Protein AF-A0A955Y899-F1 (afdb_monomer_lite)

Radius of gyration: 13.37 Å; chains: 1; bounding box: 32×28×33 Å

Structure (mmCIF, N/CA/C/O backbone):
data_AF-A0A955Y899-F1
#
_entry.id   AF-A0A955Y899-F1
#
loop_
_atom_site.group_PDB
_atom_site.id
_atom_site.type_symbol
_atom_site.label_atom_id
_atom_site.label_alt_id
_atom_site.label_comp_id
_atom_site.label_asym_id
_atom_site.label_entity_id
_atom_site.label_seq_id
_atom_site.pdbx_PDB_ins_code
_atom_site.Cartn_x
_atom_site.Cartn_y
_atom_site.Cartn_z
_atom_site.occupancy
_atom_site.B_iso_or_equiv
_atom_site.auth_seq_id
_atom_site.auth_comp_id
_atom_site.auth_asym_id
_atom_site.auth_atom_id
_atom_site.pdbx_PDB_model_num
ATOM 1 N N . MET A 1 1 ? 5.860 18.295 -0.206 1.00 38.41 1 MET A N 1
ATOM 2 C CA . MET A 1 1 ? 6.178 16.861 -0.050 1.00 38.41 1 MET A CA 1
ATOM 3 C C . MET A 1 1 ? 5.385 16.404 1.165 1.00 38.41 1 MET A C 1
ATOM 5 O O . MET A 1 1 ? 5.637 16.931 2.235 1.00 38.41 1 MET A O 1
ATOM 9 N N . VAL A 1 2 ? 4.326 15.608 0.997 1.00 43.00 2 VAL A N 1
ATOM 10 C CA . VAL A 1 2 ? 3.515 15.134 2.135 1.00 43.00 2 VAL A CA 1
ATOM 11 C C . VAL A 1 2 ? 4.145 13.825 2.593 1.00 43.00 2 VAL A C 1
ATOM 13 O O . VAL A 1 2 ? 4.003 12.814 1.913 1.00 43.00 2 VAL A O 1
ATOM 16 N N . THR A 1 3 ? 4.925 13.863 3.667 1.00 45.44 3 THR A N 1
ATOM 17 C CA . THR A 1 3 ? 5.419 12.664 4.349 1.00 45.44 3 THR A CA 1
ATOM 18 C C . THR A 1 3 ? 4.359 12.254 5.359 1.00 45.44 3 THR A C 1
ATOM 20 O O . THR A 1 3 ? 4.258 12.843 6.429 1.00 45.44 3 THR A O 1
ATOM 23 N N . SER A 1 4 ? 3.503 11.304 4.990 1.00 64.31 4 SER A N 1
ATOM 24 C CA . SER A 1 4 ? 2.680 10.611 5.977 1.00 64.31 4 SER A CA 1
ATOM 25 C C . SER A 1 4 ? 3.589 9.658 6.753 1.00 64.31 4 SER A C 1
ATOM 27 O O . SER A 1 4 ? 4.133 8.739 6.147 1.00 64.31 4 SER A O 1
ATOM 29 N N . ASP A 1 5 ? 3.732 9.841 8.068 1.00 85.06 5 ASP A N 1
ATOM 30 C CA . ASP A 1 5 ? 4.414 8.899 8.982 1.00 85.06 5 ASP A CA 1
ATOM 31 C C . ASP A 1 5 ? 3.589 7.611 9.217 1.00 85.06 5 ASP A C 1
ATOM 33 O O . ASP A 1 5 ? 3.631 6.986 10.278 1.00 85.06 5 ASP A O 1
ATOM 37 N N . ASP A 1 6 ? 2.787 7.217 8.229 1.00 91.94 6 ASP A N 1
ATOM 38 C CA . ASP A 1 6 ? 1.965 6.021 8.297 1.00 91.94 6 ASP A CA 1
ATOM 39 C C . ASP A 1 6 ? 2.855 4.791 8.108 1.00 91.94 6 ASP A C 1
ATOM 41 O O . ASP A 1 6 ? 3.678 4.716 7.191 1.00 91.94 6 ASP A O 1
ATOM 45 N N . THR A 1 7 ? 2.658 3.789 8.957 1.00 95.19 7 THR A N 1
ATOM 46 C CA . THR A 1 7 ? 3.354 2.503 8.850 1.00 95.19 7 THR A CA 1
ATOM 47 C C . THR A 1 7 ? 2.429 1.454 8.254 1.00 95.19 7 THR A C 1
ATOM 49 O O . THR A 1 7 ? 1.215 1.492 8.453 1.00 95.19 7 THR A O 1
ATOM 52 N N . TYR A 1 8 ? 2.999 0.504 7.513 1.00 95.81 8 TYR A N 1
ATOM 53 C CA . TYR A 1 8 ? 2.248 -0.560 6.852 1.00 95.81 8 TYR A CA 1
ATOM 54 C C . TYR A 1 8 ? 2.825 -1.914 7.250 1.00 95.81 8 TYR A C 1
ATOM 56 O O . TYR A 1 8 ? 3.986 -2.207 6.973 1.00 95.81 8 TYR A O 1
ATOM 64 N N . GLN A 1 9 ? 2.003 -2.756 7.868 1.00 96.94 9 GLN A N 1
ATOM 65 C CA . GLN A 1 9 ? 2.342 -4.146 8.143 1.00 96.94 9 GLN A CA 1
ATOM 66 C C . GLN A 1 9 ? 1.744 -5.034 7.051 1.00 96.94 9 GLN A C 1
ATOM 68 O O . GLN A 1 9 ? 0.523 -5.133 6.936 1.00 96.94 9 GLN A O 1
ATOM 73 N N . ILE A 1 10 ? 2.603 -5.668 6.251 1.00 97.44 10 ILE A N 1
ATOM 74 C CA . ILE A 1 10 ? 2.205 -6.601 5.189 1.00 97.44 10 ILE A CA 1
ATOM 75 C C . ILE A 1 10 ? 1.776 -7.932 5.813 1.00 97.44 10 ILE A C 1
ATOM 77 O O . ILE A 1 10 ? 2.466 -8.464 6.678 1.00 97.44 10 ILE A O 1
ATOM 81 N N . GLU A 1 11 ? 0.649 -8.476 5.355 1.00 97.69 11 GLU A N 1
ATOM 82 C CA . GLU A 1 11 ? 0.078 -9.720 5.883 1.00 97.69 11 GLU A CA 1
ATOM 83 C C . GLU A 1 11 ? 0.198 -10.869 4.882 1.00 97.69 11 GLU A C 1
ATOM 85 O O . GLU A 1 11 ? 0.744 -11.923 5.194 1.00 97.69 11 GLU A O 1
ATOM 90 N N . LYS A 1 12 ? -0.320 -10.673 3.664 1.00 97.12 12 LYS A N 1
ATOM 91 C CA . LYS A 1 12 ? -0.282 -11.675 2.592 1.00 97.12 12 LYS A CA 1
ATOM 92 C C . LYS A 1 12 ? -0.418 -11.038 1.218 1.00 97.12 12 LYS A C 1
ATOM 94 O O . LYS A 1 12 ? -0.931 -9.929 1.086 1.00 97.12 12 LYS A O 1
ATOM 99 N N . VAL A 1 13 ? -0.024 -11.774 0.185 1.00 98.12 13 VAL A N 1
ATOM 100 C CA . VAL A 1 13 ? -0.312 -11.416 -1.209 1.00 98.12 13 VAL A CA 1
ATOM 101 C C . VAL A 1 13 ? -1.808 -11.601 -1.480 1.00 98.12 13 VAL A C 1
ATOM 103 O O . VAL A 1 13 ? -2.389 -12.626 -1.125 1.00 98.12 13 VAL A O 1
ATOM 106 N N . LEU A 1 14 ? -2.428 -10.598 -2.101 1.00 96.88 14 LEU A N 1
ATOM 107 C CA . LEU A 1 14 ? -3.787 -10.669 -2.647 1.00 96.88 14 LEU A CA 1
ATOM 108 C C . LEU A 1 14 ? -3.776 -10.991 -4.144 1.00 96.88 14 LEU A C 1
ATOM 110 O O . LEU A 1 14 ? -4.689 -11.653 -4.626 1.00 96.88 14 LEU A O 1
ATOM 114 N N . GLY A 1 15 ? -2.748 -10.549 -4.869 1.00 94.50 15 GLY A N 1
ATOM 115 C CA . GLY A 1 15 ? -2.557 -10.887 -6.275 1.00 94.50 15 GLY A CA 1
ATOM 116 C C . GLY A 1 15 ? -1.283 -10.288 -6.860 1.00 94.50 15 GLY A C 1
ATOM 117 O O . GLY A 1 15 ? -0.761 -9.298 -6.349 1.00 94.50 15 GLY A O 1
ATOM 118 N N . THR A 1 16 ? -0.819 -10.879 -7.957 1.00 95.25 16 THR A N 1
ATOM 119 C CA . THR A 1 16 ? 0.367 -10.450 -8.708 1.00 95.25 16 THR A CA 1
ATOM 120 C C . THR A 1 16 ? -0.015 -10.269 -10.171 1.00 95.25 16 THR A C 1
ATOM 122 O O . THR A 1 16 ? -0.766 -11.074 -10.719 1.00 95.25 16 THR A O 1
ATOM 125 N N . GLY A 1 17 ? 0.500 -9.224 -10.811 1.00 88.88 17 GLY A N 1
ATOM 126 C CA . GLY A 1 17 ? 0.318 -8.983 -12.238 1.00 88.88 17 GLY A CA 1
ATOM 127 C C . GLY A 1 17 ? 1.511 -8.257 -12.850 1.00 88.88 17 GLY A C 1
ATOM 128 O O . GLY A 1 17 ? 2.484 -7.953 -12.167 1.00 88.88 17 GLY A O 1
ATOM 129 N N . ALA A 1 18 ? 1.412 -7.941 -14.142 1.00 84.69 18 ALA A N 1
ATOM 130 C CA . ALA A 1 18 ? 2.500 -7.324 -14.908 1.00 84.69 18 ALA A CA 1
ATOM 131 C C . ALA A 1 18 ? 3.022 -6.007 -14.298 1.00 84.69 18 ALA A C 1
ATOM 133 O O . ALA A 1 18 ? 4.205 -5.716 -14.372 1.00 84.69 18 ALA A O 1
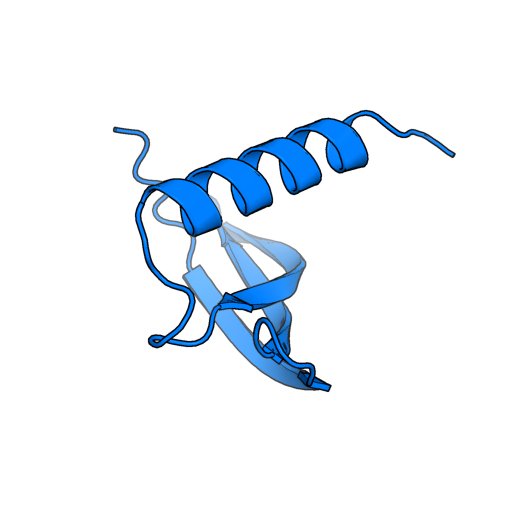ATOM 134 N N . TYR A 1 19 ? 2.150 -5.228 -13.653 1.00 84.38 19 TYR A N 1
ATOM 135 C CA . TYR A 1 19 ? 2.507 -3.936 -13.057 1.00 84.38 19 TYR A CA 1
ATOM 136 C C . TYR A 1 19 ? 2.910 -4.021 -11.580 1.00 84.38 19 TYR A C 1
ATOM 138 O O . TYR A 1 19 ? 3.129 -2.983 -10.955 1.00 84.38 19 TYR A O 1
ATOM 146 N N . GLY A 1 20 ? 2.955 -5.225 -11.006 1.00 90.31 20 GLY A N 1
ATOM 147 C CA . GLY A 1 20 ? 3.379 -5.459 -9.632 1.00 90.31 20 GLY A CA 1
ATOM 148 C C . GLY A 1 20 ? 2.412 -6.277 -8.788 1.00 90.31 20 GLY A C 1
ATOM 149 O O . GLY A 1 20 ? 1.512 -6.956 -9.292 1.00 90.31 20 GLY A O 1
ATOM 150 N N . THR A 1 21 ? 2.617 -6.203 -7.477 1.00 94.62 21 THR A N 1
ATOM 151 C CA . THR A 1 21 ? 1.970 -7.076 -6.493 1.00 94.62 21 THR A CA 1
ATOM 152 C C . THR A 1 21 ? 1.098 -6.266 -5.549 1.00 94.62 21 THR A C 1
ATOM 154 O O . THR A 1 21 ? 1.490 -5.202 -5.066 1.00 94.62 21 THR A O 1
ATOM 157 N N . VAL A 1 22 ? -0.097 -6.777 -5.270 1.00 94.50 22 VAL A N 1
ATOM 158 C CA . VAL A 1 22 ? -1.032 -6.216 -4.297 1.00 94.50 22 VAL A CA 1
ATOM 159 C C . VAL A 1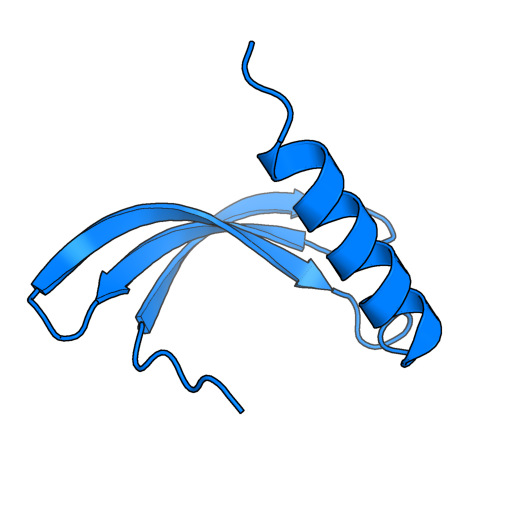 22 ? -1.011 -7.076 -3.044 1.00 94.50 22 VAL A C 1
ATOM 161 O O . VAL A 1 22 ? -1.218 -8.288 -3.107 1.00 94.50 22 VAL A O 1
ATOM 164 N N . TYR A 1 23 ? -0.800 -6.437 -1.900 1.00 97.31 23 TYR A N 1
ATOM 165 C CA . TYR A 1 23 ? -0.760 -7.076 -0.592 1.00 97.31 23 TYR A CA 1
ATOM 166 C C . TYR A 1 23 ? -1.947 -6.648 0.264 1.00 97.31 23 TYR A C 1
ATOM 168 O O . TYR A 1 23 ? -2.367 -5.494 0.221 1.00 97.31 23 TYR A O 1
ATOM 176 N N . ALA A 1 24 ? -2.448 -7.559 1.089 1.00 97.19 24 ALA A N 1
ATOM 177 C CA . ALA A 1 24 ? -3.238 -7.196 2.253 1.00 97.19 24 ALA A CA 1
ATOM 178 C C . ALA A 1 24 ? -2.280 -6.623 3.293 1.00 97.19 24 ALA A C 1
ATOM 180 O O . ALA A 1 24 ? -1.251 -7.238 3.592 1.00 97.19 24 ALA A O 1
ATOM 181 N N . ALA A 1 25 ? -2.606 -5.449 3.816 1.00 97.94 25 ALA A N 1
ATOM 182 C CA . ALA A 1 25 ? -1.799 -4.792 4.824 1.00 97.94 25 ALA A CA 1
ATOM 183 C C . ALA A 1 25 ? -2.669 -4.106 5.877 1.00 97.94 25 ALA A C 1
ATOM 185 O O . ALA A 1 25 ? -3.813 -3.719 5.627 1.00 97.94 25 ALA A O 1
ATOM 186 N N . THR A 1 26 ? -2.089 -3.912 7.056 1.00 97.56 26 THR A N 1
ATOM 187 C CA . THR A 1 26 ? -2.635 -3.028 8.085 1.00 97.56 26 THR A CA 1
ATOM 188 C C . THR A 1 26 ? -1.840 -1.730 8.077 1.00 97.56 26 THR A C 1
ATOM 190 O O . THR A 1 26 ? -0.638 -1.741 8.331 1.00 97.56 26 THR A O 1
ATOM 193 N N . MET A 1 27 ? -2.504 -0.622 7.759 1.00 96.00 27 MET A N 1
ATOM 194 C CA . MET A 1 27 ? -1.963 0.728 7.879 1.00 96.00 27 MET A CA 1
ATOM 195 C C . MET A 1 27 ? -2.198 1.231 9.301 1.00 96.00 27 MET A C 1
ATOM 197 O O . MET A 1 27 ? -3.319 1.120 9.800 1.00 96.00 27 MET A O 1
ATOM 201 N N . ARG A 1 28 ? -1.176 1.815 9.923 1.00 96.12 28 ARG A N 1
ATOM 202 C CA . ARG A 1 28 ? -1.263 2.459 11.234 1.00 96.12 28 ARG A CA 1
ATOM 203 C C . ARG A 1 28 ? -0.772 3.896 11.135 1.00 96.12 28 ARG A C 1
ATOM 205 O O . ARG A 1 28 ? 0.356 4.128 10.703 1.00 96.12 28 ARG A O 1
ATOM 212 N N . THR A 1 29 ? -1.614 4.836 11.554 1.00 93.19 29 THR A N 1
ATOM 213 C CA . THR A 1 29 ? -1.252 6.256 11.616 1.00 93.19 29 THR A CA 1
ATOM 214 C C . THR A 1 29 ? -0.519 6.578 12.923 1.00 93.19 29 THR A C 1
ATOM 216 O O . THR A 1 29 ? -0.696 5.859 13.914 1.00 93.19 29 THR A O 1
ATOM 219 N N . PRO A 1 30 ? 0.238 7.689 12.995 1.00 91.62 30 PRO A N 1
ATOM 220 C CA . PRO A 1 30 ? 0.872 8.136 14.240 1.00 91.62 30 PRO A CA 1
ATOM 221 C C . PRO A 1 30 ? -0.112 8.369 15.395 1.00 91.62 30 PRO A C 1
ATOM 223 O O . PRO A 1 30 ? 0.249 8.235 16.559 1.00 91.62 30 PRO A O 1
ATOM 226 N N . ALA A 1 31 ? -1.374 8.678 15.081 1.00 91.75 31 ALA A N 1
ATOM 227 C CA . ALA A 1 31 ? -2.445 8.853 16.061 1.00 91.75 31 ALA A CA 1
ATOM 228 C C . ALA A 1 31 ? -3.018 7.522 16.596 1.00 91.75 31 ALA A C 1
ATOM 230 O O . ALA A 1 31 ? -3.987 7.534 17.352 1.00 91.75 31 ALA A O 1
ATOM 231 N N . GLY A 1 32 ? -2.463 6.375 16.187 1.00 91.25 32 GLY A N 1
ATOM 232 C CA . GLY A 1 32 ? -2.890 5.046 16.629 1.00 91.25 32 GLY A CA 1
ATOM 233 C C . GLY A 1 32 ? -4.100 4.479 15.882 1.00 91.25 32 GLY A C 1
ATOM 234 O O . GLY A 1 32 ? -4.608 3.429 16.269 1.00 91.25 32 GLY A O 1
ATOM 235 N N . LEU A 1 33 ? -4.571 5.132 14.811 1.00 94.06 33 LEU A N 1
ATOM 236 C CA . LEU A 1 33 ? -5.660 4.597 13.993 1.00 94.06 33 LEU A CA 1
ATOM 237 C C . LEU A 1 33 ? -5.140 3.469 13.102 1.00 94.06 33 LEU A C 1
ATOM 239 O O . LEU A 1 33 ? -4.172 3.659 12.367 1.00 94.06 33 LEU A O 1
ATOM 243 N N . GLU A 1 34 ? -5.844 2.338 13.102 1.00 95.88 34 GLU A N 1
ATOM 244 C CA . GLU A 1 34 ? -5.557 1.209 12.220 1.00 95.88 34 GLU A CA 1
ATOM 245 C C . GLU A 1 34 ? -6.608 1.054 11.117 1.00 95.88 34 GLU A C 1
ATOM 247 O O . GLU A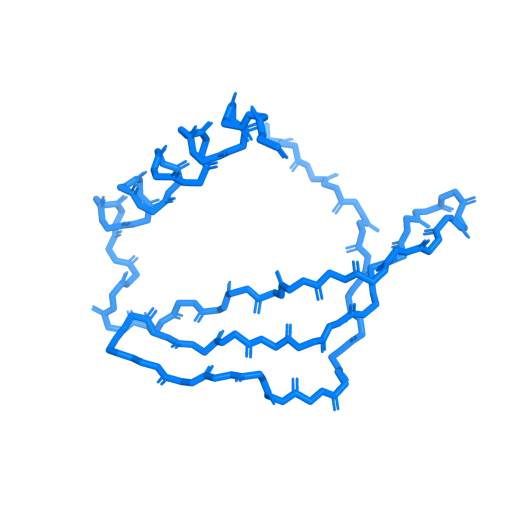 1 34 ? -7.809 1.240 11.329 1.00 95.88 34 GLU A O 1
ATOM 252 N N . ARG A 1 35 ? -6.157 0.689 9.914 1.00 95.75 35 ARG A N 1
ATOM 253 C CA . ARG A 1 35 ? -7.024 0.410 8.766 1.00 95.75 35 ARG A CA 1
ATOM 254 C C . ARG A 1 35 ? -6.476 -0.751 7.945 1.00 95.75 35 ARG A C 1
ATOM 256 O O . ARG A 1 35 ? -5.307 -0.749 7.573 1.00 95.75 35 ARG A O 1
ATOM 263 N N . LYS A 1 36 ? -7.337 -1.708 7.586 1.00 96.69 36 LYS A N 1
ATOM 264 C CA . LYS A 1 36 ? -7.010 -2.718 6.568 1.00 96.69 36 LYS A CA 1
ATOM 265 C C . LYS A 1 36 ? -7.012 -2.073 5.184 1.00 96.69 36 LYS A C 1
ATOM 267 O O . LYS A 1 36 ? -7.975 -1.402 4.816 1.00 96.69 36 LYS A O 1
ATOM 272 N N . VAL A 1 37 ? -5.937 -2.269 4.431 1.00 95.44 37 VAL A N 1
ATOM 273 C CA . VAL A 1 37 ? -5.726 -1.683 3.104 1.00 95.44 37 VAL A CA 1
ATOM 274 C C . VAL A 1 37 ? -5.193 -2.726 2.125 1.00 95.44 37 VAL A C 1
ATOM 276 O O . VAL A 1 37 ? -4.553 -3.702 2.515 1.00 95.44 37 VAL A O 1
ATOM 279 N N . ALA A 1 38 ? -5.434 -2.493 0.836 1.00 94.69 38 ALA A N 1
ATOM 280 C CA . ALA A 1 38 ? -4.716 -3.160 -0.239 1.00 94.69 38 ALA A CA 1
ATOM 281 C C . ALA A 1 38 ? -3.521 -2.283 -0.646 1.00 94.69 38 ALA A C 1
ATOM 283 O O . ALA A 1 38 ? -3.706 -1.16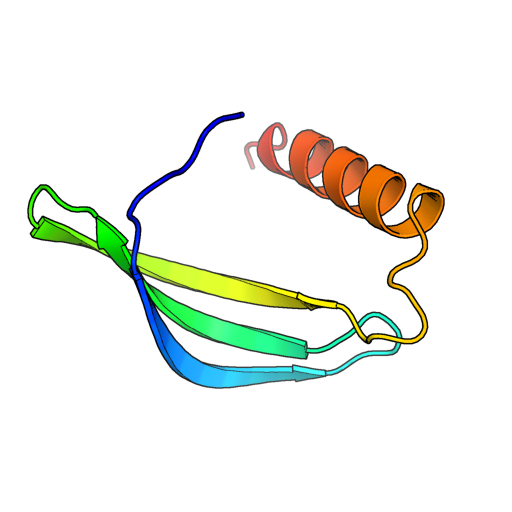5 -1.126 1.00 94.69 38 ALA A O 1
ATOM 284 N N . LEU A 1 39 ? -2.299 -2.771 -0.440 1.00 93.38 39 LEU A N 1
ATOM 285 C CA . LEU A 1 39 ? -1.062 -2.064 -0.763 1.00 93.38 39 LEU A CA 1
ATOM 286 C C . LEU A 1 39 ? -0.515 -2.563 -2.106 1.00 93.38 39 LEU A C 1
ATOM 288 O O . LEU A 1 39 ? -0.054 -3.699 -2.197 1.00 93.38 39 LEU A O 1
ATOM 292 N N . LYS A 1 40 ? -0.562 -1.725 -3.149 1.00 91.25 40 LYS A N 1
ATOM 293 C CA . LYS A 1 40 ? 0.024 -2.032 -4.465 1.00 91.25 40 LYS A CA 1
ATOM 294 C C . LYS A 1 40 ? 1.482 -1.576 -4.515 1.00 91.25 40 LYS A C 1
ATOM 296 O O . LYS A 1 40 ? 1.755 -0.384 -4.405 1.00 91.25 40 LYS A O 1
ATOM 301 N N . VAL A 1 41 ? 2.394 -2.519 -4.728 1.00 90.38 41 VAL A N 1
ATOM 302 C CA . VAL A 1 41 ? 3.825 -2.276 -4.953 1.00 90.38 41 VAL A CA 1
ATOM 303 C C . VAL A 1 41 ? 4.115 -2.473 -6.437 1.00 90.38 41 VAL A C 1
ATOM 305 O O . VAL A 1 41 ? 3.787 -3.520 -6.990 1.00 90.38 41 VAL A O 1
ATOM 308 N N . VAL A 1 42 ? 4.687 -1.456 -7.082 1.00 88.56 42 VAL A N 1
ATOM 309 C CA . VAL A 1 42 ? 4.990 -1.453 -8.524 1.00 88.56 42 VAL A CA 1
ATOM 310 C C . VAL A 1 42 ? 6.329 -2.135 -8.778 1.00 88.56 42 VAL A C 1
ATOM 312 O O . VAL A 1 42 ? 7.261 -1.956 -7.993 1.00 88.56 42 VAL A O 1
ATOM 315 N N . ASN A 1 43 ? 6.442 -2.891 -9.871 1.00 86.25 43 ASN A N 1
ATOM 316 C CA . ASN A 1 43 ? 7.716 -3.500 -10.248 1.00 86.25 43 ASN A CA 1
ATOM 317 C C . ASN A 1 43 ? 8.780 -2.430 -10.570 1.00 86.25 43 ASN A C 1
ATOM 319 O O . ASN A 1 43 ? 8.454 -1.409 -11.187 1.00 86.25 43 ASN A O 1
ATOM 323 N N . PRO A 1 44 ? 10.064 -2.668 -10.236 1.00 82.00 44 PRO A N 1
ATOM 324 C CA . PRO A 1 44 ? 11.153 -1.729 -10.522 1.00 82.00 44 PRO A CA 1
ATOM 325 C C . PRO A 1 44 ? 11.257 -1.359 -12.008 1.00 82.00 44 PRO A C 1
ATOM 327 O O . PRO A 1 44 ? 11.501 -0.208 -12.354 1.00 82.00 44 PRO A O 1
ATOM 330 N N . GLU A 1 45 ? 11.003 -2.326 -12.889 1.00 80.19 45 GLU A N 1
ATOM 331 C CA . GLU A 1 45 ? 11.020 -2.160 -14.349 1.00 80.19 45 GLU A CA 1
ATOM 332 C C . GLU A 1 45 ? 9.917 -1.236 -14.894 1.00 80.19 45 GLU A C 1
ATOM 334 O O . GLU A 1 45 ? 10.078 -0.669 -15.969 1.00 80.19 45 GLU A O 1
ATOM 339 N N . HIS A 1 46 ? 8.849 -1.022 -14.119 1.00 74.25 46 HIS A N 1
ATOM 340 C CA . HIS A 1 46 ? 7.722 -0.133 -14.428 1.00 74.25 46 HIS A CA 1
ATOM 341 C C . HIS A 1 46 ? 7.714 1.136 -13.559 1.00 74.25 46 HIS A C 1
ATOM 343 O O . HIS A 1 46 ? 6.676 1.764 -13.335 1.00 74.25 46 HIS A O 1
ATOM 349 N N . SER A 1 47 ? 8.874 1.492 -13.001 1.00 76.44 47 SER A N 1
ATOM 350 C CA . SER A 1 47 ? 9.034 2.631 -12.090 1.00 76.44 47 SER A CA 1
ATOM 351 C C . SER A 1 47 ? 9.488 3.909 -12.799 1.00 76.44 47 SER A C 1
ATOM 353 O O . SER A 1 47 ? 10.010 4.821 -12.152 1.00 76.44 47 SER A O 1
ATOM 355 N N . THR A 1 48 ? 9.305 4.011 -14.121 1.00 84.88 48 THR A N 1
ATOM 356 C CA . THR A 1 48 ? 9.613 5.262 -14.824 1.00 84.88 48 THR A CA 1
ATOM 357 C C . THR A 1 48 ? 8.701 6.393 -14.325 1.00 84.88 48 THR A C 1
ATOM 359 O O . THR A 1 48 ? 7.553 6.148 -13.935 1.00 84.88 48 THR A O 1
ATOM 362 N N . PRO A 1 49 ? 9.156 7.661 -14.329 1.00 82.44 49 PRO A N 1
ATOM 363 C CA . PRO A 1 49 ? 8.348 8.772 -13.823 1.00 82.44 49 PRO A CA 1
ATOM 364 C C . PRO A 1 49 ? 6.971 8.897 -14.492 1.00 82.44 49 PRO A C 1
ATOM 366 O O . PRO A 1 49 ? 5.999 9.263 -13.831 1.00 82.44 49 PRO A O 1
ATOM 369 N N . SER A 1 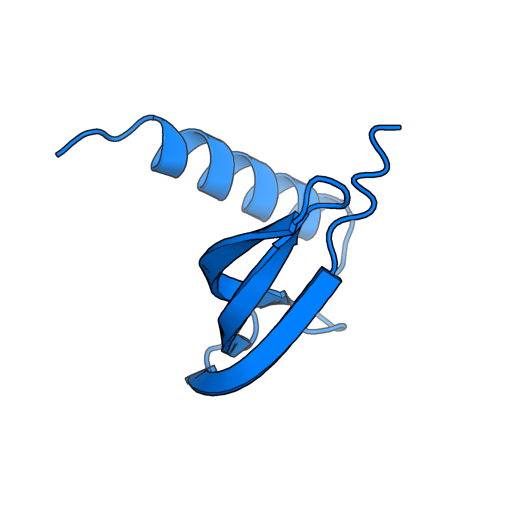50 ? 6.876 8.570 -15.784 1.00 84.38 50 SER A N 1
ATOM 370 C CA . SER A 1 50 ? 5.628 8.588 -16.554 1.00 84.38 50 SER A CA 1
ATOM 371 C C . SER A 1 50 ? 4.674 7.461 -16.152 1.00 84.38 50 SER A C 1
ATOM 373 O O . SER A 1 50 ? 3.478 7.704 -16.003 1.00 84.38 50 SER A O 1
ATOM 375 N N . GLU A 1 51 ? 5.177 6.250 -15.920 1.00 82.50 51 GLU A N 1
ATOM 376 C CA . GLU A 1 51 ? 4.364 5.124 -15.445 1.00 82.50 51 GLU A CA 1
ATOM 377 C C . GLU A 1 51 ? 3.852 5.358 -14.020 1.00 82.50 51 GLU A C 1
ATOM 379 O O . GLU A 1 51 ? 2.672 5.137 -13.741 1.00 82.50 51 GLU A O 1
ATOM 384 N N . VAL A 1 52 ? 4.702 5.893 -13.137 1.00 81.69 52 VAL A N 1
ATOM 385 C CA . VAL A 1 52 ? 4.311 6.278 -11.773 1.00 81.69 52 VAL A CA 1
ATOM 386 C C . VAL A 1 52 ? 3.260 7.391 -11.796 1.00 81.69 52 VAL A C 1
ATOM 388 O O . VAL A 1 52 ? 2.310 7.357 -11.010 1.00 81.69 52 VAL A O 1
ATOM 391 N N . ALA A 1 53 ? 3.402 8.375 -12.690 1.00 85.44 53 ALA A N 1
ATOM 392 C CA . ALA A 1 53 ? 2.402 9.423 -12.874 1.00 85.44 53 ALA A CA 1
ATOM 393 C C . ALA A 1 53 ? 1.062 8.836 -13.338 1.00 85.44 53 ALA A C 1
ATOM 395 O O . ALA A 1 53 ? 0.044 9.094 -12.696 1.00 85.44 53 ALA A O 1
ATOM 396 N N . ARG A 1 54 ? 1.074 7.966 -14.359 1.00 85.50 54 ARG A N 1
ATOM 397 C CA . ARG A 1 54 ? -0.136 7.302 -14.864 1.00 85.50 54 ARG A CA 1
ATOM 398 C C . ARG A 1 54 ? -0.841 6.502 -13.773 1.00 85.50 54 ARG A C 1
ATOM 400 O O . ARG A 1 54 ? -2.042 6.661 -13.580 1.00 85.50 54 ARG A O 1
ATOM 407 N N . LEU A 1 55 ? -0.097 5.703 -13.010 1.00 81.62 55 LEU A N 1
ATOM 408 C CA . LEU A 1 55 ? -0.658 4.927 -11.905 1.00 81.62 55 LEU A CA 1
ATOM 409 C C . LEU A 1 55 ? -1.298 5.827 -10.838 1.00 81.62 55 LEU A C 1
ATOM 411 O O . LEU A 1 55 ? -2.355 5.504 -10.295 1.00 81.62 55 LEU A O 1
ATOM 415 N N . ARG A 1 56 ? -0.666 6.962 -10.524 1.00 83.00 56 ARG A N 1
ATOM 416 C CA . ARG A 1 56 ? -1.211 7.933 -9.569 1.00 83.00 56 ARG A CA 1
ATOM 417 C C . ARG A 1 56 ? -2.499 8.566 -10.091 1.00 83.00 56 ARG A C 1
ATOM 419 O O . ARG A 1 56 ? -3.424 8.774 -9.305 1.00 83.00 56 ARG A O 1
ATOM 426 N N . ASP A 1 57 ? -2.566 8.869 -11.380 1.00 86.62 57 ASP A N 1
ATOM 427 C CA . ASP A 1 57 ? -3.760 9.437 -12.001 1.00 86.62 57 ASP A CA 1
ATOM 428 C C . ASP A 1 57 ? -4.908 8.425 -12.031 1.00 86.62 57 ASP A C 1
ATOM 430 O O . ASP A 1 57 ? -6.017 8.759 -11.613 1.00 86.62 57 ASP A O 1
ATOM 434 N N . GLU A 1 58 ? -4.636 7.167 -12.389 1.00 84.62 58 GLU A N 1
ATOM 435 C CA . GLU A 1 58 ? -5.600 6.064 -12.286 1.00 84.62 58 GLU A CA 1
ATOM 436 C C . GLU A 1 58 ? -6.135 5.922 -10.852 1.00 84.62 58 GLU A C 1
ATOM 438 O O . GLU A 1 58 ? -7.347 5.895 -10.641 1.00 84.62 58 GLU A O 1
ATOM 443 N N . ALA A 1 59 ? -5.252 5.911 -9.847 1.00 84.19 59 ALA A N 1
ATOM 444 C CA . ALA A 1 59 ? -5.652 5.816 -8.443 1.00 84.19 59 ALA A CA 1
ATOM 445 C C . ALA A 1 59 ? -6.541 6.994 -8.008 1.00 84.19 59 ALA A C 1
ATOM 447 O O . ALA A 1 59 ? -7.533 6.803 -7.304 1.00 84.19 59 ALA A O 1
ATOM 448 N N . ARG A 1 60 ? -6.222 8.218 -8.449 1.00 86.12 60 ARG A N 1
ATOM 449 C CA . ARG A 1 60 ? -7.029 9.418 -8.170 1.00 86.12 60 ARG A CA 1
ATOM 450 C C . ARG A 1 60 ? -8.397 9.366 -8.838 1.00 86.12 60 ARG A C 1
ATOM 452 O O . ARG A 1 60 ? -9.364 9.837 -8.244 1.00 86.12 60 ARG A O 1
ATOM 459 N N . LEU A 1 61 ? -8.478 8.849 -10.062 1.00 89.25 61 LEU A N 1
ATOM 460 C CA . LEU A 1 61 ? -9.744 8.675 -10.772 1.00 89.25 61 LEU A CA 1
ATOM 461 C C . LEU A 1 61 ? -10.610 7.623 -10.077 1.00 89.25 61 LEU A C 1
ATOM 463 O O . LEU A 1 61 ? -11.766 7.902 -9.768 1.00 89.25 61 LEU A O 1
ATOM 467 N N . LEU A 1 62 ? -10.036 6.466 -9.742 1.00 83.12 62 LEU A N 1
ATOM 468 C CA . LEU A 1 62 ? -10.737 5.389 -9.038 1.00 83.12 62 LEU A CA 1
ATOM 469 C C . LEU A 1 62 ? -11.227 5.821 -7.652 1.00 83.12 62 LEU A C 1
ATOM 471 O O . LEU A 1 62 ? -12.351 5.504 -7.283 1.00 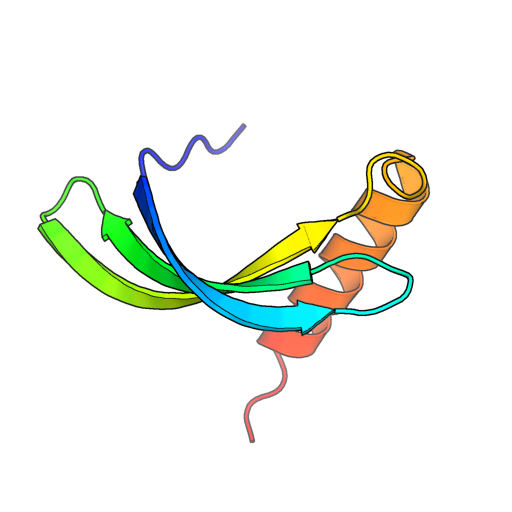83.12 62 LEU A O 1
ATOM 475 N N . ALA A 1 63 ? -10.447 6.615 -6.914 1.00 81.81 63 ALA A N 1
ATOM 476 C CA . ALA A 1 63 ? -10.854 7.136 -5.607 1.00 81.81 63 ALA A CA 1
ATOM 477 C C . ALA A 1 63 ? -12.091 8.056 -5.658 1.00 81.81 63 ALA A C 1
ATOM 479 O O . ALA A 1 63 ? -12.731 8.287 -4.631 1.00 81.81 63 ALA A O 1
ATOM 480 N N . LYS A 1 64 ? -12.427 8.607 -6.833 1.00 86.31 64 LYS A N 1
ATOM 481 C CA . LYS A 1 64 ? -13.629 9.430 -7.037 1.00 86.31 64 LYS A CA 1
ATOM 482 C C . LYS A 1 64 ? -14.864 8.601 -7.380 1.00 86.31 64 LYS A C 1
ATOM 484 O O . LYS A 1 64 ? -15.973 9.123 -7.277 1.00 86.31 64 LYS A O 1
ATOM 489 N N . VAL A 1 65 ? -14.692 7.344 -7.783 1.00 84.81 65 VAL A N 1
ATOM 490 C CA . VAL A 1 65 ? -15.810 6.442 -8.055 1.00 84.81 65 VAL A CA 1
ATOM 491 C C . VAL A 1 65 ? -16.383 5.994 -6.713 1.00 84.81 65 VAL A C 1
ATOM 493 O O . VAL A 1 65 ? -15.768 5.219 -5.986 1.00 84.81 65 VAL A O 1
ATOM 496 N N . LYS A 1 66 ? -17.561 6.517 -6.370 1.00 75.44 66 LYS A N 1
ATOM 497 C CA . LYS A 1 66 ? -18.390 5.998 -5.281 1.00 75.44 66 LYS A CA 1
ATOM 498 C C . LYS A 1 66 ? -19.465 5.125 -5.912 1.00 75.44 66 LYS A C 1
ATOM 500 O O . LYS A 1 66 ? -20.280 5.644 -6.673 1.00 75.44 66 LYS A O 1
ATOM 505 N N . HIS A 1 67 ? -19.432 3.832 -5.628 1.00 59.56 67 HIS A N 1
ATOM 506 C CA . HIS A 1 67 ? -20.469 2.886 -6.016 1.00 59.56 67 HIS A CA 1
ATOM 507 C C . HIS A 1 67 ? -20.936 2.136 -4.777 1.00 59.56 67 HIS A C 1
ATOM 509 O O . HIS A 1 67 ? -20.050 1.778 -3.966 1.00 59.56 67 HIS A O 1
#

Foldseek 3Di:
DDDFPKDKAFDAWPDADPQFTWTFIWIAGPVGDIDTDTDGDGDPVQPPPVSVVVVVVVVVVVVPDDD

Secondary structure (DSSP, 8-state):
------EEEEEEEEEEETTEEEEEEEEE-TTS-EEEEEEEEE-GGG--HHHHHHHHHHHHHHTT---

pLDDT: mean 86.7, std 12.37, range [38.41, 98.12]

Sequence (67 aa):
MVTSDDTYQIEKVLGTGAYGTVYAATMRTPAGLERKVALKVVNPEHSTPSEVARLRDEARLLAKVKH